Protein AF-A0A644XFD1-F1 (afdb_monomer_lite)

pLDDT: mean 82.28, std 12.32, range [44.78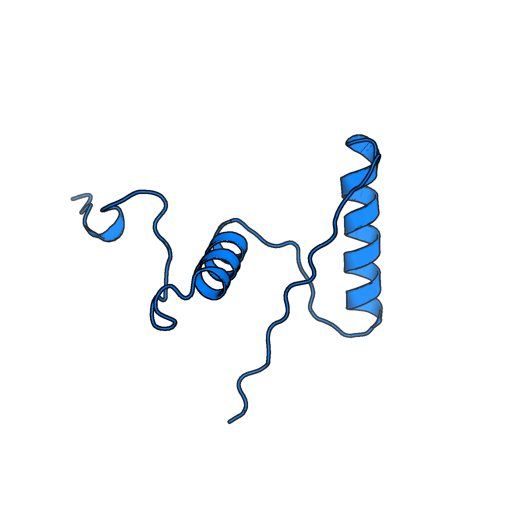, 97.69]

Foldseek 3Di:
DPDPDDDDDDDDDDPDDPVCVVVVVVVVCVVCVVVVDDDDDDDPFNVVVVVCVVVVPPPPDPGDDPDPCNVVDDDDD

Sequence (77 aa):
MATAREFFIVIRLRDEKETDVLPYLSRIEKSLKDQGFTARRANDVDIKRLLGVYFEQNVTTEKFEDFDGERWVILNE

Secondary structure (DSSP, 8-state):
--PPPP--------S--HHHHHHHHHHHHHHHHHTT-------HHHHHHHHHHHTT--TT-----SSTTGGG-----

Structure (mmCIF, N/CA/C/O backbone):
data_AF-A0A644XFD1-F1
#
_entry.id   AF-A0A644XFD1-F1
#
loop_
_atom_site.group_PDB
_atom_site.id
_atom_site.type_symbol
_atom_site.label_atom_id
_atom_site.label_alt_id
_atom_site.label_comp_id
_atom_site.label_asym_id
_atom_site.label_entity_id
_atom_site.label_seq_id
_atom_site.pdbx_PDB_ins_code
_atom_site.Cartn_x
_atom_site.Cartn_y
_atom_site.Cartn_z
_atom_site.occupancy
_atom_site.B_iso_or_equiv
_atom_site.auth_seq_id
_atom_site.auth_comp_id
_atom_site.auth_asym_id
_atom_site.auth_atom_id
_atom_site.pdbx_PDB_model_num
ATOM 1 N N . MET A 1 1 ? -9.111 -21.899 -13.969 1.00 44.78 1 MET A N 1
ATOM 2 C CA . MET A 1 1 ? -8.903 -21.592 -12.539 1.00 44.78 1 MET A CA 1
ATOM 3 C C . MET A 1 1 ? -8.972 -20.087 -12.400 1.00 44.78 1 MET A C 1
ATOM 5 O O . MET A 1 1 ? -8.208 -19.416 -13.076 1.00 44.78 1 MET A O 1
ATOM 9 N N . ALA A 1 2 ? -9.924 -19.548 -11.640 1.00 45.56 2 ALA A N 1
ATOM 10 C CA . ALA A 1 2 ? -9.915 -18.119 -11.353 1.00 45.56 2 ALA A CA 1
ATOM 11 C C . ALA A 1 2 ? -8.751 -17.868 -10.388 1.00 45.56 2 ALA A C 1
ATOM 13 O O . ALA A 1 2 ? -8.811 -18.284 -9.234 1.00 45.56 2 ALA A O 1
ATOM 14 N N . THR A 1 3 ? -7.662 -17.283 -10.883 1.00 59.12 3 THR A N 1
ATOM 15 C CA . THR A 1 3 ? -6.620 -16.708 -10.031 1.00 59.12 3 THR A CA 1
ATOM 16 C C . THR A 1 3 ? -7.296 -15.767 -9.035 1.00 59.12 3 THR A C 1
ATOM 18 O O . THR A 1 3 ? -8.214 -15.027 -9.403 1.00 59.12 3 THR A O 1
ATOM 21 N N . ALA A 1 4 ? -6.918 -15.850 -7.757 1.00 63.50 4 ALA A N 1
ATOM 22 C CA . ALA A 1 4 ? -7.461 -14.961 -6.738 1.00 63.50 4 ALA A CA 1
ATOM 23 C C . ALA A 1 4 ? -7.263 -13.510 -7.203 1.00 63.50 4 ALA A C 1
ATOM 25 O O . ALA A 1 4 ? -6.153 -13.117 -7.557 1.00 63.50 4 ALA A O 1
ATOM 26 N N . ARG A 1 5 ? -8.352 -12.737 -7.279 1.00 75.62 5 ARG A N 1
ATOM 27 C CA . ARG A 1 5 ? -8.281 -11.326 -7.667 1.00 75.62 5 ARG A CA 1
ATOM 28 C C . ARG A 1 5 ? -7.634 -10.553 -6.526 1.00 75.62 5 ARG A C 1
ATOM 30 O O . ARG A 1 5 ? -8.192 -10.498 -5.433 1.00 75.62 5 ARG A O 1
ATOM 37 N N . GLU A 1 6 ? -6.471 -9.974 -6.791 1.00 83.81 6 GLU A N 1
ATOM 38 C CA . GLU A 1 6 ? -5.855 -8.991 -5.905 1.00 83.81 6 GLU A CA 1
ATOM 39 C C . GLU A 1 6 ? -6.479 -7.613 -6.161 1.00 83.81 6 GLU A C 1
ATOM 41 O O . GLU A 1 6 ? -6.816 -7.269 -7.296 1.00 83.81 6 GLU A O 1
ATOM 46 N N . PHE A 1 7 ? -6.641 -6.821 -5.101 1.00 86.62 7 PHE A N 1
ATOM 47 C CA . PHE A 1 7 ? -7.203 -5.474 -5.171 1.00 86.62 7 PHE A CA 1
ATOM 48 C C . PHE A 1 7 ? -6.251 -4.472 -4.521 1.00 86.62 7 PHE A C 1
ATOM 50 O O . PHE A 1 7 ? -5.676 -4.746 -3.468 1.00 86.62 7 PHE A O 1
ATOM 57 N N . PHE A 1 8 ? -6.148 -3.284 -5.115 1.00 89.19 8 PHE A N 1
ATOM 58 C CA . PHE A 1 8 ? -5.503 -2.129 -4.499 1.00 89.19 8 PHE A CA 1
ATOM 59 C C . PHE A 1 8 ? -6.555 -1.191 -3.909 1.00 89.19 8 PHE A C 1
ATOM 61 O O . PHE A 1 8 ? -7.523 -0.834 -4.579 1.00 89.19 8 PHE A O 1
ATOM 68 N N . ILE A 1 9 ? -6.340 -0.754 -2.667 1.00 89.81 9 ILE A N 1
ATOM 69 C CA . ILE A 1 9 ? -7.139 0.293 -2.023 1.00 89.81 9 ILE A CA 1
ATOM 70 C C . ILE A 1 9 ? -6.279 1.554 -1.964 1.00 89.81 9 ILE A C 1
ATOM 72 O O . ILE A 1 9 ? -5.280 1.599 -1.248 1.00 89.81 9 ILE A O 1
ATOM 76 N N . VAL A 1 10 ? -6.667 2.576 -2.728 1.00 89.31 10 VAL A N 1
ATOM 77 C CA . VAL A 1 10 ? -5.965 3.865 -2.778 1.00 89.31 10 VAL A CA 1
ATOM 78 C C . VAL A 1 10 ? -6.708 4.871 -1.910 1.00 89.31 10 VAL A C 1
ATOM 80 O O . VAL A 1 10 ? -7.867 5.194 -2.168 1.00 89.31 10 VAL A O 1
ATOM 83 N N . ILE A 1 11 ? -6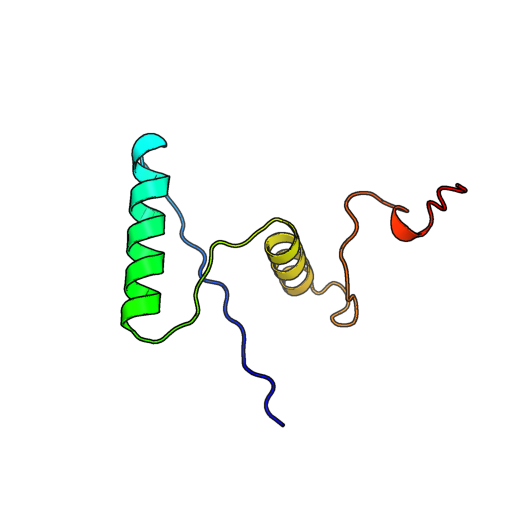.033 5.380 -0.882 1.00 88.31 11 ILE A N 1
ATOM 84 C CA . ILE A 1 11 ? -6.604 6.332 0.074 1.00 88.31 11 ILE A CA 1
ATOM 85 C C . ILE A 1 11 ? -5.984 7.698 -0.193 1.00 88.31 11 ILE A C 1
ATOM 87 O O . ILE A 1 11 ? -4.773 7.875 -0.079 1.00 88.31 11 ILE A O 1
ATOM 91 N N . ARG A 1 12 ? -6.817 8.678 -0.551 1.00 88.06 12 ARG A N 1
ATOM 92 C CA . ARG A 1 12 ? -6.377 10.068 -0.698 1.00 88.06 12 ARG A CA 1
ATOM 93 C C . ARG A 1 12 ? -6.481 10.770 0.649 1.00 88.06 12 ARG A C 1
ATOM 95 O O . ARG A 1 12 ? -7.583 11.032 1.117 1.00 88.06 12 ARG A O 1
ATOM 102 N N . LEU A 1 13 ? -5.337 11.110 1.222 1.00 87.25 13 LEU A N 1
ATOM 103 C CA . LEU A 1 13 ? -5.245 11.925 2.429 1.00 87.25 13 LEU A CA 1
ATOM 104 C C . LEU A 1 13 ? -5.458 13.389 2.024 1.00 87.25 13 LEU A C 1
ATOM 106 O O . LEU A 1 13 ? -4.782 13.880 1.120 1.00 87.25 13 LEU A O 1
ATOM 110 N N . ARG A 1 14 ? -6.436 14.065 2.626 1.00 83.25 14 ARG A N 1
ATOM 111 C CA . ARG A 1 14 ? -6.680 15.500 2.422 1.00 83.25 14 ARG A CA 1
ATOM 112 C C . ARG A 1 14 ? -6.612 16.171 3.778 1.00 83.25 14 ARG A C 1
ATOM 114 O O . ARG A 1 14 ? -7.308 15.729 4.681 1.00 83.25 14 ARG A O 1
ATOM 121 N N . ASP A 1 15 ? -5.770 17.191 3.900 1.00 82.38 15 ASP A N 1
ATOM 122 C CA . ASP A 1 15 ? -5.658 18.023 5.105 1.00 82.38 15 ASP A CA 1
ATOM 123 C C . ASP A 1 15 ? -5.301 17.254 6.401 1.00 82.38 15 ASP A C 1
ATOM 125 O O . ASP A 1 15 ? -5.456 17.774 7.504 1.00 82.38 15 ASP A O 1
ATOM 129 N N . GLU A 1 16 ? -4.781 16.027 6.276 1.00 80.12 16 GLU A N 1
ATOM 130 C CA . GLU A 1 16 ? -4.320 15.210 7.402 1.00 80.12 16 GLU A CA 1
ATOM 131 C C . GLU A 1 16 ? -2.921 15.650 7.839 1.00 80.12 16 GLU A C 1
ATOM 133 O O . GLU A 1 16 ? -2.011 15.792 7.015 1.00 80.12 16 GLU A O 1
ATOM 138 N N . LYS A 1 17 ? -2.717 15.819 9.148 1.00 83.94 17 LYS A N 1
ATOM 139 C CA . LYS A 1 17 ? -1.368 16.015 9.690 1.00 83.94 17 LYS A CA 1
ATOM 140 C C . LYS A 1 17 ? -0.567 14.738 9.480 1.00 83.94 17 LYS A C 1
ATOM 142 O O . LYS A 1 17 ? -1.055 13.649 9.765 1.00 83.94 17 LYS A O 1
ATOM 147 N N . GLU A 1 18 ? 0.687 14.870 9.057 1.00 80.62 18 GLU A N 1
ATOM 148 C CA . GLU A 1 18 ? 1.581 13.732 8.797 1.00 80.62 18 GLU A CA 1
ATOM 149 C C . GLU A 1 18 ? 1.651 12.749 9.982 1.00 80.62 18 GLU A C 1
ATOM 151 O O . GLU A 1 18 ? 1.651 11.532 9.796 1.00 80.62 18 GLU A O 1
ATOM 156 N N . THR A 1 19 ? 1.592 13.273 11.211 1.00 87.75 19 THR A N 1
ATOM 157 C CA . THR A 1 19 ? 1.579 12.493 12.457 1.00 87.75 19 THR A CA 1
ATOM 158 C C . THR A 1 19 ? 0.375 11.559 12.598 1.00 87.75 19 THR A C 1
ATOM 160 O O . THR A 1 19 ? 0.482 10.520 13.248 1.00 87.75 19 THR A O 1
ATOM 163 N N . ASP A 1 20 ? -0.758 11.897 11.981 1.00 88.69 20 ASP A N 1
ATOM 164 C CA . ASP A 1 20 ? -2.024 11.169 12.112 1.00 88.69 20 ASP A CA 1
ATOM 165 C C . ASP A 1 20 ? -2.253 10.170 10.966 1.00 88.69 20 ASP A C 1
ATOM 167 O O . ASP A 1 20 ? -3.064 9.243 11.088 1.00 88.69 20 ASP A O 1
ATOM 171 N N . VAL A 1 21 ? -1.471 10.281 9.886 1.00 90.38 21 VAL A N 1
ATOM 172 C CA . VAL A 1 21 ? -1.573 9.427 8.697 1.00 90.38 21 VAL A CA 1
ATOM 173 C C . VAL A 1 21 ? -1.309 7.958 9.029 1.00 90.38 21 VAL A C 1
ATOM 175 O O . VAL A 1 21 ? -2.120 7.091 8.699 1.00 90.38 21 VAL A O 1
ATOM 178 N N . LEU A 1 22 ? -0.191 7.642 9.692 1.00 90.44 22 LEU A N 1
ATOM 179 C CA . LEU A 1 22 ? 0.175 6.247 9.973 1.00 90.44 22 LEU A CA 1
ATOM 180 C C . LEU A 1 22 ? -0.823 5.550 10.921 1.00 90.44 22 LEU A C 1
ATOM 182 O O . LEU A 1 22 ? -1.229 4.420 10.615 1.00 90.44 22 LEU A O 1
ATOM 186 N N . PRO A 1 23 ? -1.283 6.184 12.022 1.00 92.50 23 PRO A N 1
ATOM 187 C CA . PRO A 1 23 ? -2.376 5.646 12.829 1.00 92.50 23 PRO A CA 1
ATOM 188 C C . PRO A 1 23 ? -3.669 5.437 12.033 1.00 92.50 23 PRO A C 1
ATOM 190 O O . PRO A 1 23 ? -4.327 4.406 12.190 1.00 92.50 23 PRO A O 1
ATOM 193 N N . TYR A 1 24 ? -4.035 6.381 11.160 1.00 91.88 24 TYR A N 1
ATOM 194 C CA . TYR A 1 24 ? -5.235 6.276 10.332 1.00 9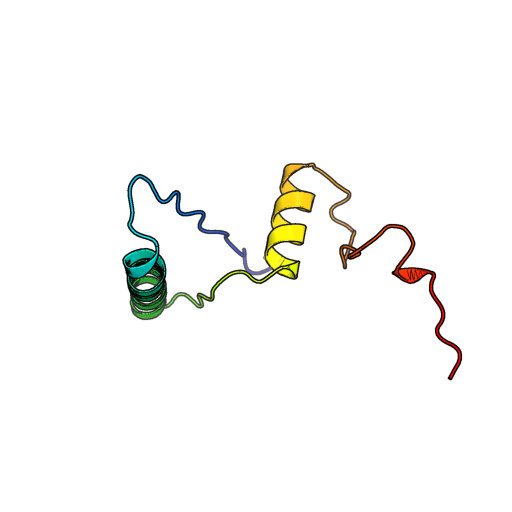1.88 24 TYR A CA 1
ATOM 195 C C . TYR A 1 24 ? -5.178 5.078 9.375 1.00 91.88 24 TYR A C 1
ATOM 197 O O . TYR A 1 24 ? -6.093 4.252 9.377 1.00 91.88 24 TYR A O 1
ATOM 205 N N . LEU A 1 25 ? -4.074 4.916 8.644 1.00 92.62 25 LEU A N 1
ATOM 206 C CA . LEU A 1 25 ? -3.861 3.770 7.755 1.00 92.62 25 LEU A CA 1
ATOM 207 C C . LEU A 1 25 ? -3.872 2.435 8.517 1.00 92.62 25 LEU A C 1
ATOM 209 O O . LEU A 1 25 ? -4.452 1.459 8.043 1.00 92.62 25 LEU A O 1
ATOM 213 N N . SER A 1 26 ? -3.303 2.399 9.725 1.00 94.00 26 SER A N 1
ATOM 214 C CA . SER A 1 26 ? -3.292 1.189 10.561 1.00 94.00 26 SER A CA 1
ATOM 215 C C . SER A 1 26 ? -4.703 0.768 10.995 1.00 94.00 26 SER A C 1
ATOM 217 O O . SER A 1 26 ? -5.005 -0.425 11.046 1.00 94.00 26 SER A O 1
ATOM 219 N N . ARG A 1 27 ? -5.599 1.732 11.266 1.00 94.31 27 ARG A N 1
ATOM 220 C CA . ARG A 1 27 ? -7.016 1.447 11.558 1.00 94.31 27 ARG A CA 1
ATOM 221 C C . ARG A 1 27 ? -7.734 0.833 10.358 1.00 94.31 27 ARG A C 1
ATOM 223 O O . ARG A 1 27 ? -8.515 -0.097 10.540 1.00 94.31 27 ARG A O 1
ATOM 230 N N . ILE A 1 28 ? -7.453 1.320 9.150 1.00 93.88 28 ILE A N 1
ATOM 231 C CA . ILE A 1 28 ? -8.039 0.775 7.918 1.00 93.88 28 ILE A CA 1
ATOM 232 C C . ILE A 1 28 ? -7.551 -0.656 7.681 1.00 93.88 28 ILE A C 1
ATOM 234 O O . ILE A 1 28 ? -8.367 -1.547 7.453 1.00 93.88 28 ILE A O 1
ATOM 238 N N . GLU A 1 29 ? -6.243 -0.903 7.804 1.00 95.19 29 GLU A N 1
ATOM 239 C CA . GLU A 1 29 ? -5.675 -2.250 7.672 1.00 95.19 29 GLU A CA 1
ATOM 240 C C . GLU A 1 29 ? -6.300 -3.225 8.679 1.00 95.19 29 GLU A C 1
ATOM 242 O O . GLU A 1 29 ? -6.691 -4.332 8.307 1.00 95.19 29 GLU A O 1
ATOM 247 N N . LYS A 1 30 ? -6.455 -2.800 9.940 1.00 96.38 30 LYS A N 1
ATOM 248 C CA . LYS A 1 30 ? -7.134 -3.597 10.965 1.00 96.38 30 LYS A CA 1
ATOM 249 C C . LYS A 1 30 ? -8.582 -3.906 10.573 1.00 96.38 30 LYS A C 1
ATOM 251 O O . LYS A 1 30 ? -8.972 -5.065 10.609 1.00 96.38 30 LYS A O 1
ATOM 256 N N . SER A 1 31 ? -9.350 -2.907 10.136 1.00 96.25 31 SER A N 1
ATOM 257 C CA . SER A 1 31 ? -10.749 -3.106 9.739 1.00 96.25 31 SER A CA 1
ATOM 258 C C . SER A 1 31 ? -10.910 -4.094 8.580 1.00 96.25 31 SER A C 1
ATOM 260 O O . SER A 1 31 ? -11.903 -4.815 8.541 1.00 96.25 31 SER A O 1
ATOM 262 N N . LEU A 1 32 ? -9.965 -4.133 7.635 1.00 95.00 32 LEU A N 1
ATOM 263 C CA . LEU A 1 32 ? -9.967 -5.113 6.544 1.00 95.00 32 LEU A CA 1
ATOM 264 C C . LEU A 1 32 ? -9.694 -6.528 7.065 1.00 95.00 32 LEU A C 1
ATOM 266 O O . LEU A 1 32 ? -10.387 -7.470 6.682 1.00 95.00 32 LEU A O 1
ATOM 270 N N . LYS A 1 33 ? -8.722 -6.672 7.973 1.00 95.62 33 LYS A N 1
ATOM 271 C CA . LYS A 1 33 ? -8.397 -7.960 8.604 1.00 95.62 33 LYS A CA 1
ATOM 272 C C . LYS A 1 33 ? -9.550 -8.491 9.452 1.00 95.62 33 LYS A C 1
ATOM 274 O O . LYS A 1 33 ? -9.862 -9.674 9.362 1.00 95.62 33 LYS A O 1
ATOM 279 N N . ASP A 1 34 ? -10.228 -7.617 10.192 1.00 97.69 34 ASP A N 1
ATOM 280 C CA . ASP A 1 34 ? -11.402 -7.966 11.002 1.00 97.69 34 ASP A CA 1
ATOM 281 C C . ASP A 1 34 ? -12.579 -8.468 10.132 1.00 97.69 34 ASP A C 1
ATOM 283 O O . ASP A 1 34 ? -13.407 -9.247 10.595 1.00 97.69 34 ASP A O 1
ATOM 287 N N . GLN A 1 35 ? -12.630 -8.076 8.852 1.00 95.44 35 GLN A N 1
ATOM 288 C CA . GLN A 1 35 ? -13.600 -8.545 7.847 1.00 95.44 35 GLN A CA 1
ATOM 289 C C . GLN A 1 35 ? -13.147 -9.826 7.111 1.00 95.44 35 GLN A C 1
ATOM 291 O O . GLN A 1 35 ? -13.819 -10.279 6.187 1.00 95.44 35 GLN A O 1
ATOM 296 N N . GLY A 1 36 ? -12.004 -10.412 7.483 1.00 94.31 36 GLY A N 1
ATOM 297 C CA . GLY A 1 36 ? -11.469 -11.632 6.872 1.00 94.31 36 GLY A CA 1
ATOM 298 C C . GLY A 1 36 ? -10.622 -11.413 5.614 1.00 94.31 36 GLY A C 1
ATOM 299 O O . GLY A 1 36 ? -10.227 -12.387 4.971 1.00 94.31 36 GLY A O 1
ATOM 300 N N . PHE A 1 37 ? -10.301 -10.166 5.253 1.00 92.56 37 PHE A N 1
ATOM 301 C CA . PHE A 1 37 ? -9.374 -9.894 4.155 1.00 92.56 37 PHE A CA 1
ATOM 302 C C . PHE A 1 37 ? -7.9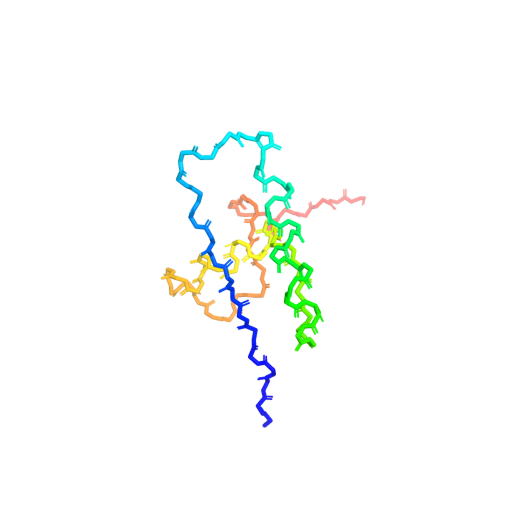21 -10.028 4.612 1.00 92.56 37 PHE A C 1
ATOM 304 O O . PHE A 1 37 ? -7.532 -9.573 5.687 1.00 92.56 37 PHE A O 1
ATOM 311 N N . THR A 1 38 ? -7.074 -10.572 3.737 1.00 92.50 38 THR A N 1
ATOM 312 C CA . THR A 1 38 ? -5.623 -10.428 3.890 1.00 92.50 38 THR A CA 1
ATOM 313 C C . THR A 1 38 ? -5.215 -9.086 3.292 1.00 92.50 38 THR A C 1
ATOM 315 O O . THR A 1 38 ? -5.237 -8.916 2.077 1.00 92.50 38 THR A O 1
ATOM 318 N N . ALA A 1 39 ? -4.869 -8.126 4.147 1.00 92.81 39 ALA A N 1
ATOM 319 C CA . ALA A 1 39 ? -4.432 -6.793 3.743 1.00 92.81 39 ALA A CA 1
ATOM 320 C C . ALA A 1 39 ? -3.056 -6.469 4.334 1.00 92.81 39 ALA A C 1
ATOM 322 O O . ALA A 1 39 ? -2.753 -6.836 5.472 1.00 92.81 39 ALA A O 1
ATOM 323 N N . ARG A 1 40 ? -2.238 -5.756 3.557 1.00 93.19 40 ARG A N 1
ATOM 324 C CA . ARG A 1 40 ? -0.955 -5.182 3.975 1.00 93.19 40 ARG A CA 1
ATOM 325 C C . ARG A 1 40 ? -0.735 -3.849 3.269 1.00 93.19 40 ARG A C 1
ATOM 327 O O . ARG A 1 40 ? -1.318 -3.611 2.211 1.00 93.19 40 ARG A O 1
ATOM 334 N N . ARG A 1 41 ? 0.141 -3.004 3.814 1.00 92.19 41 ARG A N 1
ATOM 335 C CA . ARG A 1 41 ? 0.615 -1.813 3.097 1.00 92.19 41 ARG A CA 1
ATOM 336 C C . ARG A 1 41 ? 1.355 -2.212 1.818 1.00 92.19 41 ARG A C 1
ATOM 338 O O . ARG A 1 41 ? 2.098 -3.198 1.807 1.00 92.19 41 ARG A O 1
ATOM 345 N N . ALA A 1 42 ? 1.117 -1.442 0.759 1.00 92.12 42 ALA A N 1
ATOM 346 C CA . ALA A 1 42 ? 1.835 -1.569 -0.500 1.00 92.12 42 ALA A CA 1
ATOM 347 C C . ALA A 1 42 ? 3.303 -1.170 -0.295 1.00 92.12 42 ALA A C 1
ATOM 349 O O . ALA A 1 42 ? 3.586 -0.179 0.378 1.00 92.12 42 ALA A O 1
ATOM 350 N N . ASN A 1 43 ? 4.212 -1.958 -0.853 1.00 91.81 43 ASN A N 1
ATOM 351 C CA . ASN A 1 43 ? 5.626 -1.632 -0.965 1.00 91.81 43 ASN A CA 1
ATOM 352 C C . ASN A 1 43 ? 5.930 -1.092 -2.372 1.00 91.81 43 ASN A C 1
ATOM 354 O O . ASN A 1 43 ? 5.047 -1.021 -3.230 1.00 91.81 43 ASN A O 1
ATOM 358 N N . ASP A 1 44 ? 7.189 -0.749 -2.621 1.00 90.12 44 ASP A N 1
ATOM 359 C CA . ASP A 1 44 ? 7.622 -0.157 -3.889 1.00 90.12 44 ASP A CA 1
ATOM 360 C C . ASP A 1 44 ? 7.305 -1.049 -5.098 1.00 90.12 44 ASP A C 1
ATOM 362 O O . ASP A 1 44 ? 6.836 -0.567 -6.129 1.00 90.12 44 ASP A O 1
ATOM 366 N N . VAL A 1 45 ? 7.475 -2.368 -4.961 1.00 88.62 45 VAL A N 1
ATOM 367 C CA . VAL A 1 45 ? 7.168 -3.341 -6.022 1.00 88.62 45 VAL A CA 1
ATOM 368 C C . VAL A 1 45 ? 5.675 -3.342 -6.349 1.00 88.62 45 VAL A C 1
ATOM 370 O O . VAL A 1 45 ? 5.297 -3.382 -7.522 1.00 88.62 45 VAL A O 1
ATOM 373 N N . ASP A 1 46 ? 4.817 -3.256 -5.333 1.00 90.00 46 ASP A N 1
ATOM 374 C CA . ASP A 1 46 ? 3.369 -3.191 -5.532 1.00 90.00 46 ASP A CA 1
ATOM 375 C C . ASP A 1 46 ? 2.949 -1.897 -6.230 1.00 90.00 46 ASP A C 1
ATOM 377 O O . ASP A 1 46 ? 2.089 -1.920 -7.109 1.00 90.00 46 ASP A O 1
ATOM 381 N N . ILE A 1 47 ? 3.572 -0.772 -5.863 1.00 88.69 47 ILE A N 1
ATOM 382 C CA . ILE A 1 47 ? 3.311 0.532 -6.479 1.00 88.69 47 ILE A CA 1
ATOM 383 C C . ILE A 1 47 ? 3.710 0.498 -7.955 1.00 88.69 47 ILE A C 1
ATOM 385 O O . ILE A 1 47 ? 2.925 0.903 -8.811 1.00 88.69 47 ILE A O 1
ATOM 389 N N . LYS A 1 48 ? 4.887 -0.047 -8.281 1.00 87.06 48 LYS A N 1
ATOM 390 C CA . LYS A 1 48 ? 5.312 -0.216 -9.677 1.00 87.06 48 LYS A CA 1
ATOM 391 C C . LYS A 1 48 ? 4.371 -1.123 -10.460 1.00 87.06 48 LYS A C 1
ATOM 393 O O . LYS A 1 48 ? 4.019 -0.789 -11.587 1.00 87.06 48 LYS A O 1
ATOM 398 N N . ARG A 1 49 ? 3.903 -2.223 -9.858 1.00 84.94 49 ARG A N 1
ATOM 399 C CA . ARG A 1 49 ? 2.905 -3.107 -10.476 1.00 84.94 49 ARG A CA 1
ATOM 400 C C . ARG A 1 49 ? 1.605 -2.361 -10.773 1.00 84.94 49 ARG A C 1
ATOM 402 O O . ARG A 1 49 ? 1.079 -2.490 -11.875 1.00 84.94 49 ARG A O 1
ATOM 409 N N . LEU A 1 50 ? 1.111 -1.564 -9.825 1.00 85.44 50 LEU A N 1
ATOM 410 C CA . LEU A 1 50 ? -0.079 -0.734 -10.018 1.00 85.44 50 LEU A CA 1
ATOM 411 C C . LEU A 1 50 ? 0.109 0.255 -11.180 1.00 85.44 50 LEU A C 1
ATOM 413 O O . LEU A 1 50 ? -0.769 0.357 -12.035 1.00 85.44 50 LEU A O 1
ATOM 417 N N . LEU A 1 51 ? 1.249 0.951 -11.234 1.00 84.44 51 LEU A N 1
ATOM 418 C CA . LEU A 1 51 ? 1.567 1.890 -12.314 1.00 84.44 51 LEU A CA 1
ATOM 419 C C . LEU A 1 51 ? 1.702 1.185 -13.668 1.00 84.44 51 LEU A C 1
ATOM 421 O O . LEU A 1 51 ? 1.184 1.685 -14.660 1.00 84.44 51 LEU A O 1
ATOM 425 N N . GLY A 1 52 ? 2.337 0.013 -13.712 1.00 82.00 52 GLY A N 1
ATOM 426 C CA . GLY A 1 52 ? 2.461 -0.785 -14.930 1.00 82.00 52 GLY A CA 1
ATOM 427 C C . GLY A 1 52 ? 1.106 -1.204 -15.497 1.00 82.00 52 GLY A C 1
ATOM 428 O O . GLY A 1 52 ? 0.873 -1.046 -16.692 1.00 82.00 52 GLY A O 1
ATOM 429 N N . VAL A 1 53 ? 0.181 -1.645 -14.633 1.00 79.81 53 VAL A N 1
ATOM 430 C CA . VAL A 1 53 ? -1.208 -1.934 -15.028 1.00 79.81 53 VAL A CA 1
ATOM 431 C C . VAL A 1 53 ? -1.918 -0.668 -15.514 1.00 79.81 53 VAL A C 1
ATOM 433 O O . VAL A 1 53 ? -2.596 -0.712 -16.535 1.00 79.81 53 VAL A O 1
ATOM 436 N N . TYR A 1 54 ? -1.760 0.458 -14.811 1.00 81.75 54 TYR A N 1
ATOM 437 C CA . TYR A 1 54 ? -2.412 1.726 -15.159 1.00 81.75 54 TYR A CA 1
ATOM 438 C C . TYR A 1 54 ? -1.944 2.301 -16.504 1.00 81.75 54 TYR A C 1
ATOM 440 O O . TYR A 1 54 ? -2.757 2.819 -17.263 1.00 81.75 54 TYR A O 1
ATOM 448 N N . PHE A 1 55 ? -0.649 2.204 -16.808 1.00 82.25 55 PHE A N 1
ATOM 449 C CA . PHE A 1 55 ? -0.065 2.684 -18.063 1.00 82.25 55 PHE A CA 1
ATOM 450 C C . PHE A 1 55 ? -0.095 1.644 -19.193 1.00 82.25 55 PHE A C 1
ATOM 452 O O . PHE A 1 55 ? 0.543 1.858 -20.221 1.00 82.25 55 PHE A O 1
ATOM 459 N N . GLU A 1 56 ? -0.803 0.525 -19.004 1.00 69.75 56 GLU A N 1
ATOM 460 C CA . GLU A 1 56 ? -0.911 -0.573 -19.977 1.00 69.75 56 GLU A CA 1
ATOM 461 C C . GLU A 1 56 ? 0.457 -1.120 -20.438 1.00 69.75 56 GLU A C 1
ATOM 463 O O . GLU A 1 56 ? 0.611 -1.647 -21.542 1.00 69.75 56 GLU A O 1
ATOM 468 N N . GLN A 1 57 ? 1.475 -1.025 -19.578 1.00 61.72 57 GLN A N 1
ATOM 469 C CA . GLN A 1 57 ? 2.790 -1.596 -19.845 1.00 61.72 57 GLN A CA 1
ATOM 470 C C . GLN A 1 57 ? 2.685 -3.117 -19.721 1.00 61.72 57 GLN A C 1
ATOM 472 O O . GLN A 1 57 ? 2.255 -3.621 -18.685 1.00 61.72 57 GLN A O 1
ATOM 477 N N . ASN A 1 58 ? 3.037 -3.823 -20.804 1.00 58.03 58 ASN A N 1
ATOM 478 C CA . ASN A 1 58 ? 2.897 -5.270 -21.014 1.00 58.03 58 ASN A CA 1
ATOM 479 C C . ASN A 1 58 ? 2.669 -6.087 -19.729 1.00 58.03 58 ASN A C 1
ATOM 481 O O . ASN A 1 58 ? 3.587 -6.282 -18.929 1.00 58.03 58 ASN A O 1
ATOM 485 N N . VAL A 1 59 ? 1.453 -6.636 -19.607 1.00 55.72 59 VAL A N 1
ATOM 486 C CA . VAL A 1 59 ? 0.945 -7.484 -18.502 1.00 55.72 59 VAL A CA 1
ATOM 487 C C . VAL A 1 59 ? 1.811 -8.736 -18.256 1.00 55.72 59 VAL A C 1
ATOM 489 O O . VAL A 1 59 ? 1.665 -9.421 -17.251 1.00 55.72 59 VAL A O 1
ATOM 492 N N . THR A 1 60 ? 2.741 -9.033 -19.165 1.00 58.59 60 THR A N 1
ATOM 493 C CA . THR A 1 60 ? 3.707 -10.136 -19.089 1.00 58.59 60 THR A CA 1
ATOM 494 C C . THR A 1 60 ? 4.994 -9.786 -18.338 1.00 58.59 60 THR A C 1
ATOM 496 O O . THR A 1 60 ? 5.864 -10.641 -18.200 1.00 58.59 60 THR A O 1
ATOM 499 N N . THR A 1 61 ? 5.167 -8.539 -17.893 1.00 65.19 61 THR A N 1
ATOM 500 C CA . THR A 1 61 ? 6.366 -8.110 -17.162 1.00 65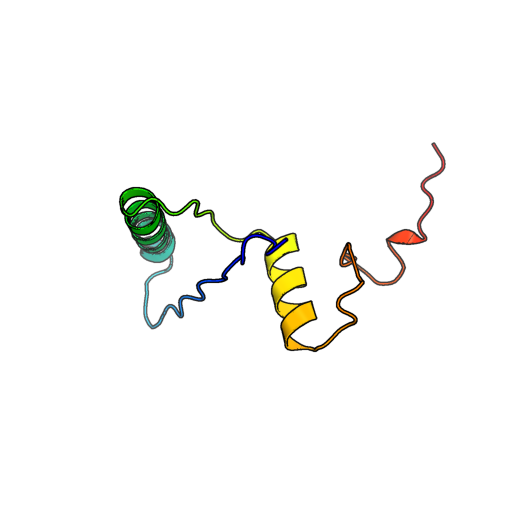.19 61 THR A CA 1
ATOM 501 C C . THR A 1 61 ? 6.291 -8.570 -15.706 1.00 65.19 61 THR A C 1
ATOM 503 O O . THR A 1 61 ? 5.508 -8.044 -14.921 1.00 65.19 61 THR A O 1
ATOM 506 N N . GLU A 1 62 ? 7.118 -9.549 -15.329 1.00 64.19 62 GLU A N 1
ATOM 507 C CA . GLU A 1 62 ? 7.126 -10.111 -13.968 1.00 64.19 62 GLU A CA 1
ATOM 508 C C . GLU A 1 62 ? 7.779 -9.18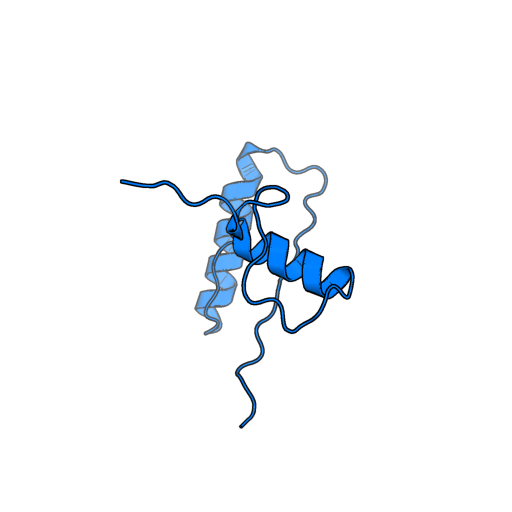3 -12.924 1.00 64.19 62 GLU A C 1
ATOM 510 O O . GLU A 1 62 ? 7.438 -9.247 -11.740 1.00 64.19 62 GLU A O 1
ATOM 515 N N . LYS A 1 63 ? 8.701 -8.302 -13.346 1.00 69.12 63 LYS A N 1
ATOM 516 C CA . LYS A 1 63 ? 9.447 -7.384 -12.469 1.00 69.12 63 LYS A CA 1
ATOM 517 C C . LYS A 1 63 ? 9.673 -6.027 -13.140 1.00 69.12 63 LYS A C 1
ATOM 519 O O . LYS A 1 63 ? 10.082 -5.976 -14.295 1.00 69.12 63 LYS A O 1
ATOM 524 N N . PHE A 1 64 ? 9.461 -4.952 -12.382 1.00 76.19 64 PHE A N 1
ATOM 525 C CA . PHE A 1 64 ? 9.782 -3.581 -12.785 1.00 76.19 64 PHE A CA 1
ATOM 526 C C . PHE A 1 64 ? 11.135 -3.167 -12.198 1.00 76.19 64 PHE A C 1
ATOM 528 O O . PHE A 1 64 ? 11.315 -3.218 -10.978 1.00 76.19 64 PHE A O 1
ATOM 535 N N . GLU A 1 65 ? 12.060 -2.770 -13.067 1.00 78.94 65 GLU A N 1
ATOM 536 C CA . GLU A 1 65 ? 13.422 -2.349 -12.715 1.00 78.94 65 GLU A CA 1
ATOM 537 C C . GLU A 1 65 ? 13.424 -1.027 -11.927 1.00 78.94 65 GLU A C 1
ATOM 539 O O . GLU A 1 65 ? 12.491 -0.223 -12.036 1.00 78.94 65 GLU A O 1
ATOM 544 N N . ASP A 1 66 ? 14.429 -0.812 -11.076 1.00 80.06 66 ASP A N 1
ATOM 545 C CA . ASP A 1 66 ? 14.642 0.475 -10.384 1.00 80.06 66 ASP A CA 1
ATOM 546 C C . ASP A 1 66 ? 15.206 1.553 -11.321 1.00 80.06 66 ASP A C 1
ATOM 548 O O . ASP A 1 66 ? 14.889 2.734 -11.172 1.00 80.06 66 ASP A O 1
ATOM 552 N N . PHE A 1 67 ? 15.998 1.143 -12.310 1.00 80.81 67 PHE A N 1
ATOM 553 C CA . PHE A 1 67 ? 16.599 2.002 -13.325 1.00 80.81 67 PHE A CA 1
ATOM 554 C C . PHE A 1 67 ? 16.759 1.239 -14.643 1.00 80.81 67 PHE A C 1
ATOM 556 O O . PHE A 1 67 ? 16.861 0.010 -14.656 1.00 80.81 67 PHE A O 1
ATOM 563 N N . ASP A 1 68 ? 16.801 1.976 -15.754 1.00 77.62 68 ASP A N 1
ATOM 564 C CA . ASP A 1 68 ? 16.952 1.392 -17.086 1.00 77.62 68 ASP A CA 1
ATOM 565 C C . ASP A 1 68 ? 18.212 0.530 -17.163 1.00 77.62 68 ASP A C 1
ATOM 567 O O . ASP A 1 68 ? 19.327 0.977 -16.884 1.00 77.62 68 ASP A O 1
ATOM 571 N N . GLY A 1 69 ? 18.034 -0.717 -17.585 1.00 80.38 69 GLY A N 1
ATOM 572 C CA . GLY A 1 69 ? 19.150 -1.624 -17.795 1.00 80.38 69 GLY A CA 1
ATOM 573 C C . GLY A 1 69 ? 19.567 -2.428 -16.563 1.00 80.38 69 GLY A C 1
ATOM 574 O O . GLY A 1 69 ? 20.492 -3.228 -16.684 1.00 80.38 69 GLY A O 1
ATOM 575 N N . GLU A 1 70 ? 18.894 -2.271 -15.414 1.00 83.50 70 GLU A N 1
ATOM 576 C CA . GLU A 1 70 ? 19.207 -2.982 -14.163 1.00 83.50 70 GLU A CA 1
ATOM 577 C C . GLU A 1 70 ? 19.360 -4.496 -14.362 1.00 83.50 70 GLU A C 1
ATOM 579 O O . GLU A 1 70 ? 20.340 -5.084 -13.907 1.00 83.50 70 GLU A O 1
ATOM 584 N N . ARG A 1 71 ? 18.447 -5.146 -15.092 1.00 79.69 71 ARG A N 1
ATOM 585 C CA . ARG A 1 71 ? 18.487 -6.599 -15.330 1.00 79.69 71 ARG A CA 1
ATOM 586 C C . ARG A 1 71 ? 19.680 -7.048 -16.172 1.00 79.69 71 ARG A C 1
ATOM 588 O O . ARG A 1 71 ? 19.989 -8.236 -16.195 1.00 79.69 71 ARG A O 1
ATOM 595 N N . TRP A 1 72 ? 20.331 -6.127 -16.877 1.00 82.19 72 TRP A N 1
ATOM 596 C CA . TRP A 1 72 ? 21.496 -6.402 -17.716 1.00 82.19 72 TRP A CA 1
ATOM 597 C C . TRP A 1 72 ? 22.821 -6.107 -17.005 1.00 82.19 72 TRP A C 1
ATOM 599 O O . TRP A 1 72 ? 23.884 -6.392 -17.558 1.00 82.19 72 TRP A O 1
ATOM 609 N N . VAL A 1 73 ? 22.779 -5.571 -15.779 1.00 81.38 73 VAL A N 1
ATOM 610 C CA . VAL A 1 73 ? 23.965 -5.410 -14.937 1.00 81.38 73 VAL A CA 1
ATOM 611 C C . VAL A 1 73 ? 24.337 -6.772 -14.350 1.00 81.38 73 VAL A C 1
ATOM 613 O O . VAL A 1 73 ? 23.704 -7.263 -13.419 1.00 81.38 73 VAL A O 1
ATOM 616 N N . ILE A 1 74 ? 25.385 -7.391 -14.893 1.00 79.19 74 ILE A N 1
ATOM 617 C CA . ILE A 1 74 ? 25.994 -8.596 -14.322 1.00 79.19 74 ILE A CA 1
ATOM 618 C C . ILE A 1 74 ? 27.100 -8.140 -13.370 1.00 79.19 74 ILE A C 1
ATOM 620 O O . ILE A 1 74 ? 28.155 -7.679 -13.807 1.00 79.19 74 ILE A O 1
ATOM 624 N N . LEU A 1 75 ? 26.858 -8.250 -12.064 1.00 77.31 75 LEU A N 1
ATOM 625 C CA . LEU A 1 75 ? 27.920 -8.139 -11.068 1.00 77.31 75 LEU A CA 1
ATOM 626 C C . LEU A 1 75 ? 28.685 -9.468 -11.081 1.00 77.31 75 LEU A C 1
ATOM 628 O O . LEU A 1 75 ? 28.190 -10.470 -10.576 1.00 77.31 75 LEU A O 1
ATOM 632 N N . ASN A 1 76 ? 29.849 -9.492 -11.730 1.00 63.19 76 ASN A N 1
ATOM 633 C CA . ASN A 1 76 ? 30.778 -10.612 -11.599 1.00 63.19 76 ASN A CA 1
ATOM 634 C C . ASN A 1 76 ? 31.321 -10.604 -10.162 1.00 63.19 76 ASN A C 1
ATOM 636 O O . ASN A 1 76 ? 32.061 -9.683 -9.811 1.00 63.19 76 ASN A O 1
ATOM 640 N N . GLU A 1 77 ? 30.934 -11.588 -9.350 1.00 56.94 77 GLU A N 1
ATOM 641 C CA . GLU A 1 77 ? 31.696 -11.974 -8.152 1.00 56.94 77 GLU A CA 1
ATOM 642 C C . GLU A 1 77 ? 32.980 -12.714 -8.547 1.00 56.94 77 GLU A C 1
ATOM 644 O O . GLU A 1 77 ? 32.918 -13.571 -9.462 1.00 56.94 77 GLU A O 1
#

Radius of gyration: 16.93 Å; chains: 1; bounding box: 45×40×34 Å

Organism: NCBI:txid1076179